Protein AF-A0A7K4CL40-F1 (afdb_monomer)

Sequence (79 aa):
FVKAQEAADEQHKEFIRTQREVRDFEKVIVGLKKKNRDIKEDRAKEVAKREAEEILTHFRQGEKLNTADLLRLQRAGLV

Structure (mmCIF, N/CA/C/O backbone):
data_AF-A0A7K4CL40-F1
#
_entry.id   AF-A0A7K4CL40-F1
#
loop_
_atom_site.group_PDB
_atom_site.id
_atom_site.type_symbol
_atom_site.label_atom_id
_atom_site.label_alt_id
_atom_site.label_comp_id
_atom_site.label_asym_id
_atom_site.label_entity_id
_atom_site.label_seq_id
_atom_site.pdbx_PDB_ins_code
_atom_site.Cartn_x
_atom_site.Cartn_y
_atom_site.Cartn_z
_atom_site.occupancy
_atom_site.B_iso_or_equiv
_atom_site.auth_seq_id
_atom_site.auth_comp_id
_atom_site.auth_asym_id
_atom_site.auth_atom_id
_atom_site.pdbx_PDB_model_num
ATOM 1 N N . PHE A 1 1 ? 29.999 5.023 -42.537 1.00 65.31 1 PHE A N 1
ATOM 2 C CA . PHE A 1 1 ? 28.543 5.249 -42.484 1.00 65.31 1 PHE A CA 1
ATOM 3 C C . PHE A 1 1 ? 27.822 4.022 -41.930 1.00 65.31 1 PHE A C 1
ATOM 5 O O . PHE A 1 1 ? 27.315 4.117 -40.827 1.00 65.31 1 PHE A O 1
ATOM 12 N N . VAL A 1 2 ? 27.912 2.852 -42.579 1.00 76.94 2 VAL A N 1
ATOM 13 C CA . VAL A 1 2 ? 27.257 1.601 -42.122 1.00 76.94 2 VAL A CA 1
ATOM 14 C C . VAL A 1 2 ? 27.662 1.174 -40.701 1.00 76.94 2 VAL A C 1
ATOM 16 O O . VAL A 1 2 ? 26.801 1.037 -39.848 1.00 76.94 2 VAL A O 1
ATOM 19 N N . LYS A 1 3 ? 28.965 1.107 -40.388 1.00 74.75 3 LYS A N 1
ATOM 20 C CA . LYS A 1 3 ? 29.444 0.745 -39.033 1.00 74.75 3 LYS A CA 1
ATOM 21 C C . LYS A 1 3 ? 28.977 1.693 -37.920 1.00 74.75 3 LYS A C 1
ATOM 23 O O . LYS A 1 3 ? 28.805 1.281 -36.782 1.00 74.75 3 LYS A O 1
ATOM 28 N N . ALA A 1 4 ? 28.804 2.976 -38.242 1.00 77.06 4 ALA A N 1
ATOM 29 C CA . ALA A 1 4 ? 28.314 3.959 -37.278 1.00 77.06 4 ALA A CA 1
ATOM 30 C C . ALA A 1 4 ? 26.801 3.810 -37.053 1.00 77.06 4 ALA A C 1
ATOM 32 O O . ALA A 1 4 ? 26.318 4.045 -35.952 1.00 77.06 4 ALA A O 1
ATOM 33 N N . GLN A 1 5 ? 26.072 3.388 -38.087 1.00 80.94 5 GLN A N 1
ATOM 34 C CA . GLN A 1 5 ? 24.643 3.109 -38.021 1.00 80.94 5 GLN A CA 1
ATOM 35 C C . GLN A 1 5 ? 24.360 1.816 -37.242 1.00 80.94 5 GLN A C 1
ATOM 37 O O . GLN A 1 5 ? 23.509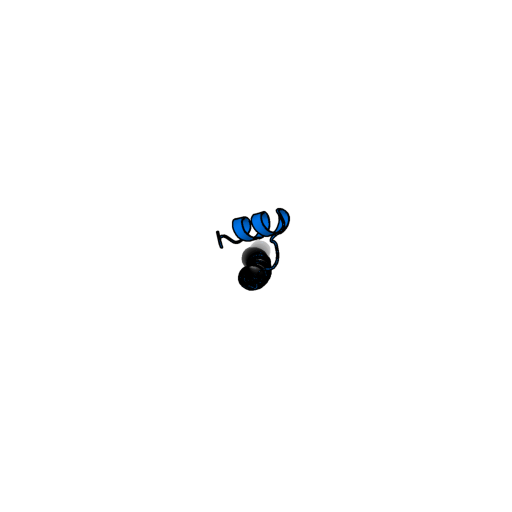 1.817 -36.365 1.00 80.94 5 GLN A O 1
ATOM 42 N N . GLU A 1 6 ? 25.144 0.758 -37.469 1.00 83.19 6 GLU A N 1
ATOM 43 C CA . GLU A 1 6 ? 25.058 -0.495 -36.701 1.00 83.19 6 GLU A CA 1
ATOM 44 C C . GLU A 1 6 ? 25.330 -0.271 -35.208 1.00 83.19 6 GLU A C 1
ATOM 46 O O . GLU A 1 6 ? 24.572 -0.751 -34.366 1.00 83.19 6 GLU A O 1
ATOM 51 N N . ALA A 1 7 ? 26.358 0.518 -34.875 1.00 85.19 7 ALA A N 1
ATOM 52 C CA . ALA A 1 7 ? 26.654 0.878 -33.490 1.00 85.19 7 ALA A CA 1
ATOM 53 C C . ALA A 1 7 ? 25.521 1.703 -32.853 1.00 85.19 7 ALA A C 1
ATOM 55 O O . ALA A 1 7 ? 25.172 1.487 -31.694 1.00 85.19 7 ALA A O 1
ATOM 56 N N . ALA A 1 8 ? 24.916 2.630 -33.602 1.00 87.62 8 ALA A N 1
ATOM 57 C CA . ALA A 1 8 ? 23.773 3.400 -33.117 1.00 87.62 8 ALA A CA 1
ATOM 58 C C . ALA A 1 8 ? 22.539 2.512 -32.876 1.00 87.62 8 ALA A C 1
ATOM 60 O O . ALA A 1 8 ? 21.875 2.657 -31.849 1.00 87.62 8 ALA A O 1
ATOM 61 N N . ASP A 1 9 ? 22.263 1.563 -33.772 1.00 89.25 9 ASP A N 1
ATOM 62 C CA . ASP A 1 9 ? 21.146 0.624 -33.644 1.00 89.25 9 ASP A CA 1
ATOM 63 C C . ASP A 1 9 ? 21.336 -0.346 -32.470 1.00 89.25 9 ASP A C 1
ATOM 65 O O . ASP A 1 9 ? 20.372 -0.686 -31.780 1.00 89.25 9 ASP A O 1
ATOM 69 N N . GLU A 1 10 ? 22.569 -0.779 -32.205 1.00 89.12 10 GLU A N 1
ATOM 70 C CA . GLU A 1 10 ? 22.905 -1.611 -31.047 1.00 89.12 10 GLU A CA 1
ATOM 71 C C . GLU A 1 10 ? 22.657 -0.862 -29.732 1.00 89.12 10 GLU A C 1
ATOM 73 O O . GLU A 1 10 ? 21.938 -1.356 -28.861 1.00 89.12 10 GLU A O 1
ATOM 78 N N . GLN A 1 11 ? 23.145 0.377 -29.622 1.00 86.81 11 GLN A N 1
ATOM 79 C CA . GLN A 1 11 ? 22.891 1.217 -28.448 1.00 86.81 11 GLN A CA 1
ATOM 80 C C . GLN A 1 11 ? 21.401 1.536 -28.281 1.00 86.81 11 GLN A C 1
ATOM 82 O O . GLN A 1 11 ? 20.889 1.557 -27.161 1.00 86.81 11 GLN A O 1
ATOM 87 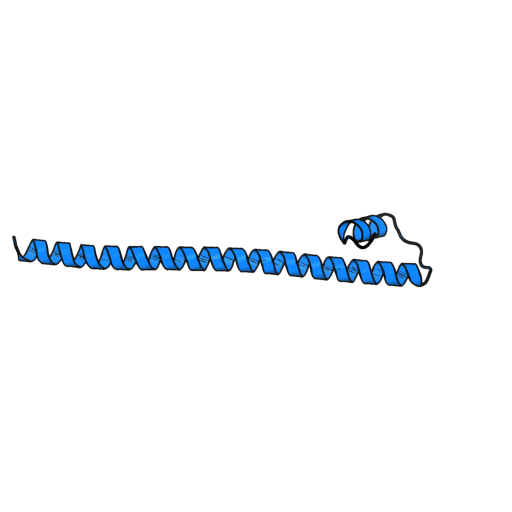N N . HIS A 1 12 ? 20.670 1.735 -29.380 1.00 91.25 12 HIS A N 1
ATOM 88 C CA . HIS A 1 12 ? 19.231 1.969 -29.325 1.00 91.25 12 HIS A CA 1
ATOM 89 C C . HIS A 1 12 ? 18.461 0.741 -28.816 1.00 91.25 12 HIS A C 1
ATOM 91 O O . HIS A 1 12 ? 17.547 0.878 -27.998 1.00 91.25 12 HIS A O 1
ATOM 97 N N . LYS A 1 13 ? 18.850 -0.468 -29.238 1.00 90.75 13 LYS A N 1
ATOM 98 C CA . LYS A 1 13 ? 18.264 -1.722 -28.736 1.00 90.75 13 LYS A CA 1
ATOM 99 C C . LYS A 1 13 ? 18.529 -1.913 -27.247 1.00 90.75 13 LYS A C 1
ATOM 101 O O . LYS A 1 13 ? 17.592 -2.214 -26.506 1.00 90.75 13 LYS A O 1
ATOM 106 N N . GLU A 1 14 ? 19.761 -1.683 -26.803 1.00 91.56 14 GLU A N 1
ATOM 107 C CA . GLU A 1 14 ? 20.125 -1.780 -25.385 1.00 91.56 14 GLU A CA 1
ATOM 108 C C . GLU A 1 14 ? 19.395 -0.730 -24.537 1.00 91.56 14 GLU A C 1
ATOM 110 O O . GLU A 1 14 ? 18.887 -1.040 -23.454 1.00 91.56 14 GLU A O 1
ATOM 115 N N . PHE A 1 15 ? 19.233 0.488 -25.057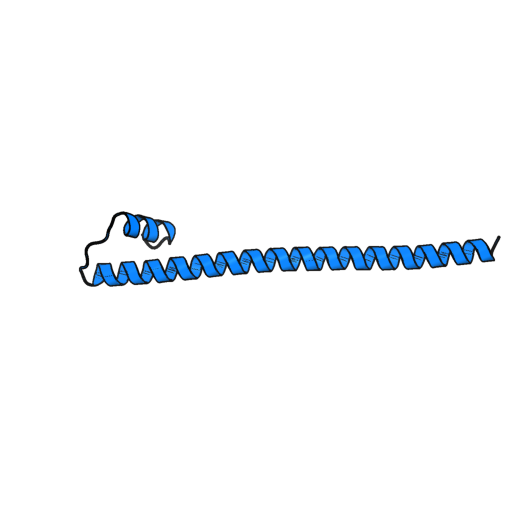 1.00 93.06 15 PHE A N 1
ATOM 116 C CA . PHE A 1 15 ? 18.439 1.530 -24.413 1.00 93.06 15 PHE A CA 1
ATOM 117 C C . PHE A 1 15 ? 16.971 1.118 -24.259 1.00 93.06 15 PHE A C 1
ATOM 119 O O . PHE A 1 15 ? 16.418 1.217 -23.164 1.00 93.06 15 PHE A O 1
ATOM 126 N N . ILE A 1 16 ? 16.336 0.608 -25.322 1.00 92.75 16 ILE A N 1
ATOM 127 C CA . ILE A 1 16 ? 14.948 0.125 -25.257 1.00 92.75 16 ILE A CA 1
ATOM 128 C C . ILE A 1 16 ? 14.823 -1.027 -24.255 1.00 92.75 16 ILE A C 1
ATOM 130 O O . ILE A 1 16 ? 13.845 -1.075 -23.505 1.00 92.75 16 ILE A O 1
ATOM 134 N N . ARG A 1 17 ? 15.791 -1.952 -24.224 1.00 93.94 17 ARG A N 1
ATOM 135 C CA . ARG A 1 17 ? 15.791 -3.069 -23.272 1.00 93.94 17 ARG A CA 1
ATOM 136 C C . ARG A 1 17 ? 15.824 -2.553 -21.838 1.00 93.94 17 ARG A C 1
ATOM 138 O O . ARG A 1 17 ? 14.926 -2.861 -21.057 1.00 93.94 17 ARG A O 1
ATOM 145 N N . THR A 1 18 ? 16.778 -1.679 -21.543 1.00 91.38 18 THR A N 1
ATOM 146 C CA . THR A 1 18 ? 16.947 -1.074 -20.217 1.00 91.38 18 THR A CA 1
ATOM 147 C C . THR A 1 18 ? 15.713 -0.266 -19.818 1.00 91.38 18 THR A C 1
ATOM 149 O O . THR A 1 18 ? 15.229 -0.367 -18.695 1.00 91.38 18 THR A O 1
ATOM 152 N N . GLN A 1 19 ? 15.124 0.488 -20.749 1.00 93.44 19 GLN A N 1
ATOM 153 C CA . GLN A 1 19 ? 13.902 1.250 -20.500 1.00 93.44 19 GLN A CA 1
ATOM 154 C C . GLN A 1 19 ? 12.715 0.345 -20.132 1.00 93.44 19 GLN A C 1
ATOM 156 O O . GLN A 1 19 ? 11.906 0.708 -19.274 1.00 93.44 19 GLN A O 1
ATOM 161 N N . ARG A 1 20 ? 12.589 -0.826 -20.769 1.00 93.44 20 ARG A N 1
ATOM 162 C CA . ARG A 1 20 ? 11.554 -1.814 -20.423 1.00 93.44 20 ARG A CA 1
ATOM 163 C C . ARG A 1 20 ? 11.790 -2.399 -19.035 1.00 93.44 20 ARG A C 1
ATOM 165 O O . ARG A 1 20 ? 10.859 -2.408 -18.236 1.00 93.44 20 ARG A O 1
ATOM 172 N N . GLU A 1 21 ? 13.025 -2.796 -18.736 1.00 93.44 21 GLU A N 1
ATOM 173 C CA . GLU A 1 21 ? 13.409 -3.323 -17.422 1.00 93.44 21 GLU A CA 1
ATOM 174 C C . GLU A 1 21 ? 13.093 -2.315 -16.304 1.00 93.44 21 GLU A C 1
ATOM 176 O O . GLU A 1 21 ? 12.445 -2.669 -15.320 1.00 93.44 21 GLU A O 1
ATOM 181 N N . VAL A 1 22 ? 13.435 -1.033 -16.489 1.00 93.88 22 VAL A N 1
ATOM 182 C CA . VAL A 1 22 ? 13.111 0.043 -15.533 1.00 93.88 22 VAL A CA 1
ATOM 183 C C . VAL A 1 22 ? 11.604 0.140 -15.283 1.00 93.88 22 VAL A C 1
ATOM 185 O O . VAL A 1 22 ? 11.177 0.172 -14.130 1.00 93.88 22 VAL A O 1
ATOM 188 N N . ARG A 1 23 ? 10.780 0.133 -16.339 1.00 94.12 23 ARG A N 1
ATOM 189 C CA . ARG A 1 23 ? 9.314 0.188 -16.195 1.00 94.12 23 ARG A CA 1
ATOM 190 C C . ARG A 1 23 ? 8.752 -1.023 -15.460 1.00 94.12 23 ARG A C 1
ATOM 192 O O . ARG A 1 23 ? 7.782 -0.894 -14.712 1.00 94.12 23 ARG A O 1
ATOM 199 N N . ASP A 1 24 ? 9.319 -2.203 -15.676 1.00 93.69 24 ASP A N 1
ATOM 200 C CA . ASP A 1 24 ? 8.870 -3.406 -14.983 1.00 93.69 24 ASP A CA 1
ATOM 201 C C . ASP A 1 24 ? 9.283 -3.388 -13.506 1.00 93.69 24 ASP A C 1
ATOM 203 O O . ASP A 1 24 ? 8.461 -3.714 -12.644 1.00 93.69 24 ASP A O 1
ATOM 207 N N . PHE A 1 25 ? 10.476 -2.882 -13.178 1.00 93.75 25 PHE A N 1
ATOM 208 C CA . PHE A 1 25 ? 10.858 -2.628 -11.787 1.00 93.75 25 PHE A CA 1
ATOM 209 C C . PHE A 1 25 ? 9.949 -1.596 -11.112 1.00 93.75 25 PHE A C 1
ATOM 211 O O . PHE A 1 25 ? 9.520 -1.823 -9.980 1.00 93.75 25 PHE A O 1
ATOM 218 N N . GLU A 1 26 ? 9.578 -0.508 -11.790 1.00 92.38 26 GLU A N 1
ATOM 219 C CA . GLU A 1 26 ? 8.617 0.467 -11.257 1.00 92.38 26 GLU A CA 1
ATOM 220 C C . GLU A 1 26 ? 7.275 -0.188 -10.906 1.00 92.38 26 GLU A C 1
ATOM 222 O O . GLU A 1 26 ? 6.758 0.018 -9.804 1.00 92.38 26 GLU A O 1
ATOM 227 N N . LYS A 1 27 ? 6.73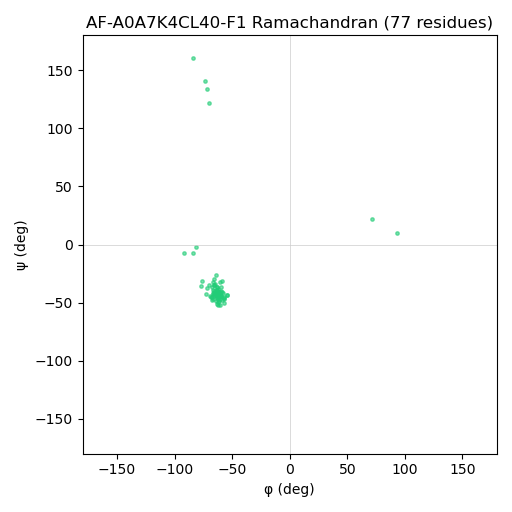2 -1.040 -11.788 1.00 92.88 27 LYS A N 1
ATOM 228 C CA . LYS A 1 27 ? 5.491 -1.787 -11.512 1.00 92.88 27 LYS A CA 1
ATOM 229 C C . LYS A 1 27 ? 5.628 -2.682 -10.283 1.00 92.88 27 LYS A C 1
ATOM 231 O O . LYS A 1 27 ? 4.724 -2.706 -9.445 1.00 92.88 27 LYS A O 1
ATOM 236 N N . VAL A 1 28 ? 6.746 -3.398 -10.153 1.00 93.44 28 VAL A N 1
ATOM 237 C CA . VAL A 1 28 ? 7.014 -4.260 -8.992 1.00 93.44 28 VAL A CA 1
ATOM 238 C C . VAL A 1 28 ? 7.098 -3.430 -7.713 1.00 93.44 28 VAL A C 1
ATOM 240 O O . VAL A 1 28 ? 6.465 -3.781 -6.718 1.00 93.44 28 VAL A O 1
ATOM 243 N N . ILE A 1 29 ? 7.803 -2.297 -7.733 1.00 90.88 29 ILE A N 1
ATOM 244 C CA . ILE A 1 29 ? 7.933 -1.402 -6.576 1.00 90.88 29 ILE A CA 1
ATOM 245 C C . ILE A 1 29 ? 6.565 -0.855 -6.156 1.00 90.88 29 ILE A C 1
ATOM 247 O O . ILE A 1 29 ? 6.240 -0.861 -4.966 1.00 90.88 29 ILE A O 1
ATOM 251 N N . VAL A 1 30 ? 5.743 -0.405 -7.107 1.00 91.38 30 VAL A N 1
ATOM 252 C CA . VAL A 1 30 ? 4.383 0.078 -6.821 1.00 91.38 30 VAL A CA 1
ATOM 253 C C . VAL A 1 30 ? 3.523 -1.047 -6.242 1.00 91.38 30 VAL A C 1
ATOM 255 O O . VAL A 1 30 ? 2.850 -0.844 -5.228 1.00 91.38 30 VAL A O 1
ATOM 258 N N . GLY A 1 31 ? 3.595 -2.248 -6.822 1.00 89.94 31 GLY A N 1
ATOM 259 C CA . GLY A 1 31 ? 2.897 -3.430 -6.319 1.00 89.94 31 GLY A CA 1
ATOM 260 C C . GLY A 1 31 ? 3.301 -3.798 -4.889 1.00 89.94 31 GLY A C 1
ATOM 261 O O . GLY A 1 31 ? 2.437 -4.049 -4.049 1.00 89.94 31 GLY A O 1
ATOM 262 N N . LEU A 1 32 ? 4.599 -3.768 -4.577 1.00 88.06 32 LEU A N 1
ATOM 263 C CA . LEU A 1 32 ? 5.124 -4.034 -3.235 1.00 88.06 32 LEU A CA 1
ATOM 264 C C . LEU A 1 32 ? 4.703 -2.962 -2.225 1.00 88.06 32 LEU A C 1
ATOM 266 O O . LEU A 1 32 ? 4.294 -3.297 -1.114 1.00 88.06 32 LEU A O 1
ATOM 270 N N . LYS A 1 33 ? 4.755 -1.678 -2.600 1.00 85.75 33 LYS A N 1
ATOM 271 C CA . LYS A 1 33 ? 4.291 -0.581 -1.736 1.00 85.75 33 LYS A CA 1
ATOM 272 C C . LYS A 1 33 ? 2.807 -0.717 -1.406 1.00 85.75 33 LYS A C 1
ATOM 274 O O . LYS A 1 33 ? 2.440 -0.543 -0.246 1.00 85.75 33 LYS A O 1
ATOM 279 N N . LYS A 1 34 ? 1.976 -1.064 -2.396 1.00 86.06 34 LYS A N 1
ATOM 280 C CA . LYS A 1 34 ? 0.543 -1.301 -2.190 1.00 86.06 34 LYS A CA 1
ATOM 281 C C . LYS A 1 34 ? 0.309 -2.475 -1.237 1.00 86.06 34 LYS A C 1
ATOM 283 O O . LYS A 1 34 ? -0.302 -2.274 -0.197 1.00 86.06 34 LYS A O 1
ATOM 288 N N . LYS A 1 35 ? 0.919 -3.638 -1.502 1.00 85.00 35 LYS A N 1
ATOM 289 C CA . LYS A 1 35 ? 0.827 -4.812 -0.612 1.00 85.00 35 LYS A CA 1
ATOM 290 C C . LYS A 1 35 ? 1.252 -4.497 0.823 1.00 85.00 35 LYS A C 1
ATOM 292 O O . LYS A 1 35 ? 0.578 -4.896 1.761 1.00 85.00 35 LYS A O 1
ATOM 297 N N . ASN A 1 36 ? 2.346 -3.759 1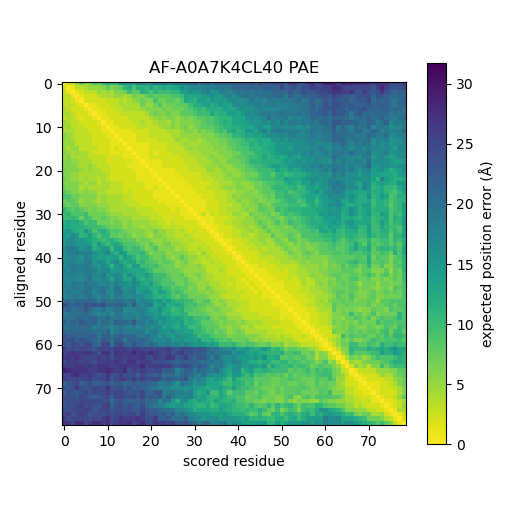.010 1.00 82.56 36 ASN A N 1
ATOM 298 C CA . ASN A 1 36 ? 2.803 -3.376 2.347 1.00 82.56 36 ASN A CA 1
ATOM 299 C C . ASN A 1 36 ? 1.832 -2.436 3.069 1.00 82.56 36 ASN A C 1
ATOM 301 O O . ASN A 1 36 ? 1.716 -2.514 4.291 1.00 82.56 36 ASN A O 1
ATOM 305 N N . ARG A 1 37 ? 1.162 -1.533 2.346 1.00 82.31 37 ARG A N 1
ATOM 306 C CA . ARG A 1 37 ? 0.122 -0.679 2.926 1.00 82.31 37 ARG A CA 1
ATOM 307 C C . ARG A 1 37 ? -1.087 -1.513 3.340 1.00 82.31 37 ARG A C 1
ATOM 309 O O . ARG A 1 37 ? -1.517 -1.380 4.480 1.00 82.31 37 ARG A O 1
ATOM 316 N N . ASP A 1 38 ? -1.550 -2.393 2.459 1.00 83.19 38 ASP A N 1
ATOM 317 C CA . ASP A 1 38 ? -2.710 -3.252 2.701 1.00 83.19 38 ASP A CA 1
ATOM 318 C C . ASP A 1 38 ? -2.458 -4.166 3.917 1.00 83.19 38 ASP A C 1
ATOM 320 O O . ASP A 1 38 ? -3.239 -4.165 4.859 1.00 83.19 38 ASP A O 1
ATOM 324 N N . ILE A 1 39 ? -1.288 -4.819 3.999 1.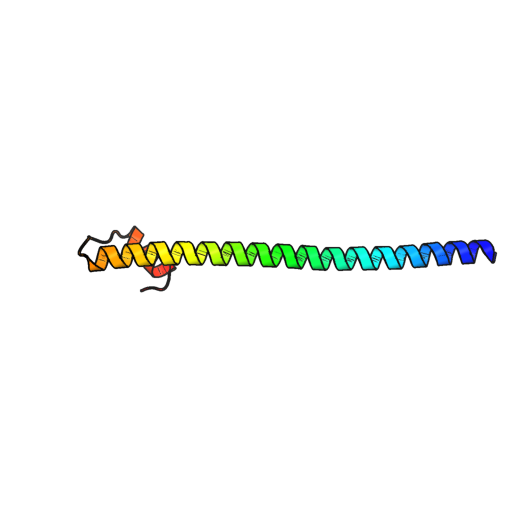00 84.50 39 ILE A N 1
ATOM 325 C CA . ILE A 1 39 ? -0.905 -5.658 5.153 1.00 84.50 39 ILE A CA 1
ATOM 326 C C . ILE A 1 39 ? -0.872 -4.859 6.463 1.00 84.50 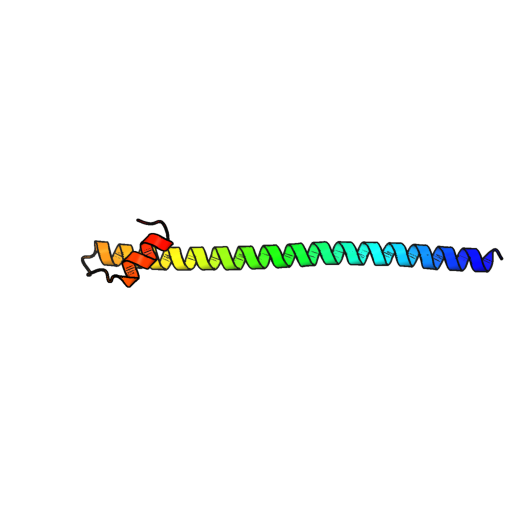39 ILE A C 1
ATOM 328 O O . ILE A 1 39 ? -1.263 -5.368 7.515 1.00 84.50 39 ILE A O 1
ATOM 332 N N . LYS A 1 40 ? -0.367 -3.618 6.439 1.00 80.31 40 LYS A N 1
ATOM 333 C CA . LYS A 1 40 ? -0.343 -2.765 7.637 1.00 80.31 40 LYS A CA 1
ATOM 334 C C . LYS A 1 40 ? -1.752 -2.383 8.074 1.00 80.31 40 LYS A C 1
ATOM 336 O O . LYS A 1 40 ? -2.025 -2.386 9.271 1.00 80.31 40 LYS A O 1
ATOM 341 N N . GLU A 1 41 ? -2.617 -2.057 7.121 1.00 81.38 41 GLU A N 1
ATOM 342 C CA . GLU A 1 41 ? -4.009 -1.709 7.388 1.00 81.38 41 GLU A CA 1
ATOM 343 C C . GLU A 1 41 ? -4.788 -2.912 7.930 1.00 81.38 41 GLU A C 1
ATOM 345 O O . GLU A 1 41 ? -5.476 -2.782 8.940 1.00 81.38 41 GLU A O 1
ATOM 350 N N . ASP A 1 42 ? -4.610 -4.092 7.338 1.00 81.81 42 ASP A N 1
ATOM 351 C CA . ASP A 1 42 ? -5.254 -5.329 7.783 1.00 81.81 42 ASP A CA 1
ATOM 352 C C . ASP A 1 42 ? -4.795 -5.730 9.186 1.00 81.81 42 ASP A C 1
ATOM 354 O O . ASP A 1 42 ? -5.624 -6.038 10.039 1.00 81.81 42 ASP A O 1
ATOM 358 N N . ARG A 1 43 ? -3.491 -5.635 9.481 1.00 83.00 43 ARG A N 1
ATOM 359 C CA . ARG A 1 43 ? -2.983 -5.869 10.843 1.00 83.00 43 ARG A CA 1
ATOM 360 C C . ARG A 1 43 ? -3.552 -4.872 11.847 1.00 83.00 43 ARG A C 1
ATOM 362 O O . ARG A 1 43 ? -3.919 -5.273 12.945 1.00 83.00 43 ARG A O 1
ATOM 369 N N . ALA A 1 44 ? -3.633 -3.589 11.493 1.00 80.19 44 ALA A N 1
ATOM 370 C CA . ALA A 1 44 ? -4.217 -2.581 12.374 1.00 80.19 44 ALA A CA 1
ATOM 371 C C . ALA A 1 44 ? -5.707 -2.856 12.639 1.00 80.19 44 ALA A C 1
ATOM 373 O O . ALA A 1 44 ? -6.157 -2.726 13.776 1.00 80.19 44 ALA A O 1
ATOM 374 N N . LYS A 1 45 ? -6.455 -3.293 11.617 1.00 80.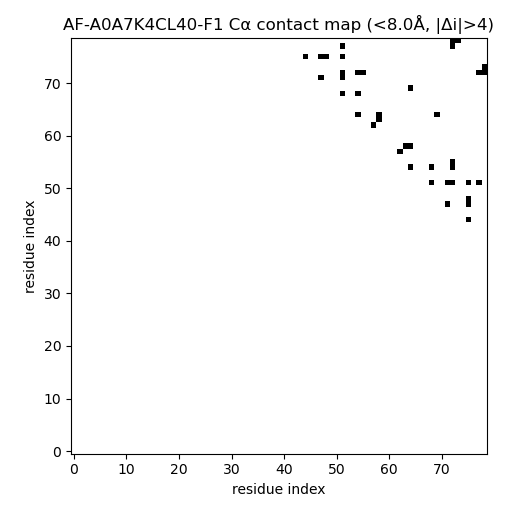44 45 LYS A N 1
ATOM 375 C CA . LYS A 1 45 ? -7.857 -3.707 11.752 1.00 80.44 45 LYS A CA 1
ATOM 376 C C . LYS A 1 45 ? -8.009 -4.953 12.621 1.00 80.44 45 LYS A C 1
ATOM 378 O O . LYS A 1 45 ? -8.887 -4.972 13.475 1.00 80.44 45 LYS A O 1
ATOM 383 N N . GLU A 1 46 ? -7.162 -5.967 12.445 1.00 83.69 46 GLU A N 1
ATOM 384 C CA . GLU A 1 46 ? -7.199 -7.173 13.281 1.00 83.69 46 GLU A CA 1
ATOM 385 C C . GLU A 1 46 ? -6.907 -6.870 14.751 1.00 83.69 46 GLU A C 1
ATOM 387 O O . GLU A 1 46 ? -7.618 -7.364 15.624 1.00 83.69 46 GLU A O 1
ATOM 392 N N . VAL A 1 47 ? -5.896 -6.042 15.033 1.00 83.69 47 VAL A N 1
ATOM 393 C CA . VAL A 1 47 ? -5.575 -5.631 16.408 1.00 83.69 47 VAL A CA 1
ATOM 394 C C . VAL A 1 47 ? -6.743 -4.859 17.015 1.00 83.69 47 VAL A C 1
ATOM 396 O O . VAL A 1 47 ? -7.216 -5.231 18.084 1.00 83.69 47 VAL A O 1
ATOM 399 N N . ALA A 1 48 ? -7.280 -3.865 16.301 1.00 78.56 48 ALA A N 1
ATOM 400 C CA . ALA A 1 48 ? -8.430 -3.096 16.771 1.00 78.56 48 ALA A CA 1
ATOM 401 C C . ALA A 1 48 ? -9.667 -3.978 17.021 1.00 78.56 48 ALA A C 1
ATOM 403 O O . ALA A 1 48 ? -10.406 -3.750 17.977 1.00 78.56 48 ALA A O 1
ATOM 404 N N . LYS A 1 49 ? -9.886 -5.002 16.187 1.00 80.94 49 LYS A N 1
ATOM 405 C CA . LYS A 1 49 ? -10.987 -5.954 16.361 1.00 80.94 49 LYS A CA 1
ATOM 406 C C . LYS A 1 49 ? -10.795 -6.826 17.602 1.00 80.94 49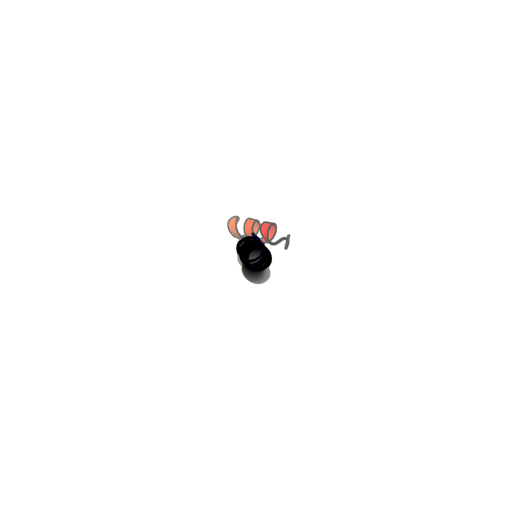 LYS A C 1
ATOM 408 O O . LYS A 1 49 ? -11.742 -6.975 18.365 1.00 80.94 49 LYS A O 1
ATOM 413 N N . ARG A 1 50 ? -9.589 -7.357 17.835 1.00 83.75 50 ARG A N 1
ATOM 414 C CA . ARG A 1 50 ? -9.287 -8.157 19.036 1.00 83.75 50 ARG A CA 1
ATOM 415 C C . ARG A 1 50 ? -9.439 -7.343 20.315 1.00 83.75 50 ARG A C 1
ATOM 417 O O . ARG A 1 50 ? -10.114 -7.792 21.230 1.00 83.75 50 ARG A O 1
ATOM 424 N N . GLU A 1 51 ? -8.888 -6.130 20.346 1.00 79.50 51 GLU A N 1
ATOM 425 C CA . GLU A 1 51 ? -9.035 -5.226 21.495 1.00 79.50 51 GLU A CA 1
ATOM 426 C C . GLU A 1 51 ? -10.514 -4.938 21.788 1.00 79.50 51 GLU A C 1
ATOM 428 O O . GLU A 1 51 ? -10.949 -4.941 22.938 1.00 79.50 51 GLU A O 1
ATOM 433 N N . ALA A 1 52 ? -11.317 -4.728 20.745 1.00 77.81 52 ALA A N 1
ATOM 434 C CA . ALA A 1 52 ? -12.742 -4.491 20.902 1.00 77.81 52 ALA A CA 1
ATOM 435 C C . ALA A 1 52 ? -13.519 -5.749 21.350 1.00 77.81 52 ALA A C 1
ATOM 437 O O . ALA A 1 52 ? -14.457 -5.633 22.138 1.00 77.81 52 ALA A O 1
ATOM 438 N N . GLU A 1 53 ? -13.128 -6.948 20.910 1.00 80.12 53 GLU A N 1
ATOM 439 C CA . GLU A 1 53 ? -13.690 -8.224 21.382 1.00 80.12 53 GLU A CA 1
ATOM 440 C C . GLU A 1 53 ? -13.355 -8.498 22.858 1.00 80.12 53 GLU A C 1
ATOM 442 O O . GLU A 1 53 ? -14.221 -8.957 23.610 1.00 80.12 53 GLU A O 1
ATOM 447 N N . GLU A 1 54 ? -12.138 -8.175 23.301 1.00 80.62 54 GLU A N 1
ATOM 448 C CA . GLU A 1 54 ? -11.736 -8.259 24.709 1.00 80.62 54 GLU A CA 1
ATOM 449 C C . GLU A 1 54 ? -12.571 -7.303 25.565 1.00 80.62 54 GLU A C 1
ATOM 451 O O . GLU A 1 54 ? -13.225 -7.738 26.514 1.00 80.62 54 GLU A O 1
ATOM 456 N N . ILE A 1 55 ? -12.655 -6.027 25.175 1.00 77.19 55 ILE A N 1
ATOM 457 C CA . ILE A 1 55 ? -13.490 -5.018 25.844 1.00 77.19 55 ILE A CA 1
ATOM 458 C C . ILE A 1 55 ? -14.953 -5.479 25.934 1.00 77.19 55 ILE A C 1
ATOM 460 O O . ILE A 1 55 ? -15.588 -5.350 26.983 1.00 77.19 55 ILE A O 1
ATOM 464 N N . LEU A 1 56 ? -15.503 -6.043 24.854 1.00 75.62 56 LEU A N 1
ATOM 465 C CA . LEU A 1 56 ? -16.869 -6.566 24.840 1.00 75.62 56 LEU A CA 1
ATOM 466 C C . LEU A 1 56 ? -17.035 -7.773 25.775 1.00 75.62 56 LEU A C 1
ATOM 468 O O . LEU A 1 56 ? -18.092 -7.949 26.382 1.00 75.62 56 LEU A O 1
ATOM 472 N N . THR A 1 57 ? -16.012 -8.614 25.899 1.00 81.19 57 THR A N 1
ATOM 473 C CA . THR A 1 57 ? -16.021 -9.766 26.808 1.00 81.19 57 THR A CA 1
ATOM 474 C C . THR A 1 57 ? -16.012 -9.305 28.264 1.00 81.19 57 THR A C 1
ATOM 476 O O . THR A 1 57 ? -16.850 -9.759 29.043 1.00 81.19 57 THR A O 1
ATOM 479 N N . HIS A 1 58 ? -15.158 -8.337 28.605 1.00 78.81 58 HIS A N 1
ATOM 480 C CA . HIS A 1 58 ? -15.125 -7.685 29.918 1.00 78.81 58 HIS A CA 1
ATOM 481 C C . HIS A 1 58 ? -16.463 -7.007 30.259 1.00 78.81 58 HIS A C 1
ATOM 483 O O . HIS A 1 58 ? -16.998 -7.179 31.357 1.00 78.81 58 HIS A O 1
ATOM 489 N N . PHE A 1 59 ? -17.091 -6.341 29.283 1.00 74.81 59 PHE A N 1
ATOM 490 C CA . PHE A 1 59 ? -18.438 -5.783 29.437 1.00 74.81 59 PHE A CA 1
ATOM 491 C C . PHE A 1 59 ? -19.483 -6.846 29.781 1.00 74.81 59 PHE A C 1
ATOM 493 O O . PHE A 1 59 ? -20.278 -6.676 30.705 1.00 74.81 59 PHE A O 1
ATOM 500 N N . ARG A 1 60 ? -19.481 -7.965 29.045 1.00 75.12 60 ARG A N 1
ATOM 501 C CA . ARG A 1 60 ? -20.407 -9.086 29.274 1.00 75.12 60 ARG A CA 1
ATOM 502 C C . ARG A 1 60 ? -20.199 -9.744 30.637 1.00 75.12 60 ARG A C 1
ATOM 504 O O . ARG A 1 60 ? -21.144 -10.316 31.171 1.00 75.12 60 ARG A O 1
ATOM 511 N N . GLN A 1 61 ? -18.995 -9.652 31.197 1.00 80.19 61 GLN A N 1
ATOM 512 C CA . GLN A 1 61 ? -18.661 -10.135 32.538 1.00 80.19 61 GLN A CA 1
ATOM 513 C C . GLN A 1 61 ? -19.064 -9.154 33.657 1.00 80.19 61 GLN A C 1
ATOM 515 O O . GLN A 1 61 ? -18.939 -9.492 34.831 1.00 80.19 61 GLN A O 1
ATOM 520 N N . GLY A 1 62 ? -19.613 -7.982 33.316 1.00 72.06 62 GLY A N 1
ATOM 521 C CA . GLY A 1 62 ? -20.148 -7.014 34.276 1.00 72.06 62 GLY A CA 1
ATOM 522 C C . GLY A 1 62 ? -19.159 -5.934 34.719 1.00 72.06 62 GLY A C 1
ATOM 523 O O . GLY A 1 62 ? -19.469 -5.172 35.638 1.00 72.06 62 GLY A O 1
ATOM 524 N N . GLU A 1 63 ? -17.990 -5.830 34.079 1.00 71.44 63 GLU A N 1
ATOM 525 C CA . GLU A 1 63 ? -17.060 -4.724 34.314 1.00 71.44 63 GLU A CA 1
ATOM 526 C C . GLU A 1 63 ? -17.577 -3.425 33.672 1.00 71.44 63 GLU A C 1
ATOM 528 O O . GLU A 1 63 ? -18.164 -3.414 32.586 1.00 71.44 63 GLU A O 1
ATOM 533 N N . LYS A 1 64 ? -17.389 -2.296 34.369 1.00 71.38 64 LYS A N 1
ATOM 534 C CA . LYS A 1 64 ? -17.844 -0.982 33.894 1.00 71.38 64 LYS A CA 1
ATOM 535 C C . LYS A 1 64 ? -17.006 -0.543 32.697 1.00 71.38 64 LYS A C 1
ATOM 537 O O . LYS A 1 64 ? -15.798 -0.370 32.826 1.00 71.38 64 LYS A O 1
ATOM 542 N N . LEU A 1 65 ? -17.661 -0.290 31.565 1.00 69.00 65 LEU A N 1
ATOM 543 C CA . LEU A 1 65 ? -16.998 0.258 30.387 1.00 69.00 65 LEU A CA 1
ATOM 544 C C . LEU A 1 65 ? -16.633 1.732 30.593 1.00 69.00 65 LEU A C 1
ATOM 546 O O . LEU A 1 65 ? -17.481 2.528 31.003 1.00 69.00 65 LEU A O 1
ATOM 550 N N . ASN A 1 66 ? -15.404 2.116 30.247 1.00 73.19 66 ASN A N 1
ATOM 551 C CA . ASN A 1 66 ? -15.030 3.525 30.190 1.00 73.19 66 ASN A CA 1
ATOM 552 C C . ASN A 1 66 ? -15.433 4.153 28.848 1.00 73.19 66 ASN A C 1
ATOM 554 O O . ASN A 1 66 ? -15.596 3.483 27.828 1.00 73.19 66 ASN A O 1
ATOM 558 N N . THR A 1 67 ? -15.521 5.483 28.806 1.00 70.50 67 THR A N 1
ATOM 559 C CA . THR A 1 67 ? -15.835 6.242 27.582 1.00 70.50 67 THR A CA 1
ATOM 560 C C . THR A 1 67 ? -14.824 5.985 26.459 1.00 70.50 67 THR A C 1
ATOM 562 O O . THR A 1 67 ? -15.181 5.989 25.284 1.00 70.50 67 THR A O 1
ATOM 565 N N . ALA A 1 68 ? -13.563 5.715 26.812 1.00 70.62 68 ALA A N 1
ATOM 566 C CA . ALA A 1 68 ? -12.521 5.328 25.862 1.00 70.62 68 ALA A CA 1
ATOM 567 C C . ALA A 1 68 ? -12.808 3.971 25.194 1.00 70.62 68 ALA A C 1
ATOM 569 O O . ALA A 1 68 ? -12.515 3.792 24.014 1.00 70.62 68 ALA A O 1
ATOM 570 N N . ASP A 1 69 ? -13.419 3.043 25.926 1.00 69.44 69 ASP A N 1
ATOM 571 C CA . ASP A 1 69 ? -13.732 1.696 25.455 1.00 69.44 69 ASP A CA 1
ATOM 572 C C . ASP A 1 69 ? -14.957 1.696 24.534 1.00 69.44 69 ASP A C 1
ATOM 574 O O . ASP A 1 69 ? -14.961 1.020 23.505 1.00 69.44 69 ASP A O 1
ATOM 578 N N . LEU A 1 70 ? -15.942 2.557 24.819 1.00 70.69 70 LEU A N 1
ATOM 579 C CA . LEU A 1 70 ? -17.073 2.818 23.920 1.00 70.69 70 LEU A CA 1
ATOM 580 C C . LEU A 1 70 ? -16.600 3.376 22.571 1.00 70.69 70 LEU A C 1
ATOM 582 O O . LEU A 1 70 ? -17.036 2.922 21.514 1.00 70.69 70 LEU A O 1
ATOM 586 N N . LEU A 1 71 ? -15.662 4.328 22.594 1.00 74.25 71 LEU A N 1
ATOM 587 C CA . LEU A 1 71 ? -15.100 4.914 21.374 1.00 74.25 71 LEU A CA 1
ATOM 588 C C . LEU A 1 71 ? -14.283 3.901 20.556 1.00 74.25 71 LEU A C 1
ATOM 590 O O . LEU A 1 71 ? -14.253 3.991 19.326 1.00 74.25 71 LEU A O 1
ATOM 594 N N . ARG A 1 72 ? -13.625 2.934 21.210 1.00 73.00 72 ARG A N 1
ATOM 595 C CA . ARG A 1 72 ? -12.919 1.834 20.528 1.00 73.00 72 ARG A CA 1
ATOM 596 C C . ARG A 1 72 ? -13.892 0.865 19.860 1.00 73.00 72 ARG A C 1
ATOM 598 O O . ARG A 1 72 ? -13.693 0.537 18.695 1.00 73.00 72 ARG A O 1
ATOM 605 N N . LEU A 1 73 ? -14.966 0.481 20.548 1.00 71.44 73 LEU A N 1
ATOM 606 C CA . LEU A 1 73 ? -16.019 -0.382 20.000 1.00 71.44 73 LEU A CA 1
ATOM 607 C C . LEU A 1 73 ? -16.713 0.237 18.779 1.00 71.44 73 LEU A C 1
ATOM 609 O O . LEU A 1 73 ? -16.871 -0.440 17.762 1.00 71.44 73 LEU A O 1
ATOM 613 N N . GLN A 1 74 ? -17.049 1.531 18.845 1.00 73.38 74 GLN A N 1
ATOM 614 C CA . GLN A 1 74 ? -17.642 2.264 17.722 1.00 73.38 74 GLN A CA 1
ATOM 615 C C . GLN A 1 74 ? -16.686 2.316 16.518 1.00 73.38 74 GLN A C 1
ATOM 617 O O . GLN A 1 74 ? -17.092 2.109 15.377 1.00 73.38 74 GLN A O 1
ATOM 622 N N . ARG A 1 75 ? -15.389 2.560 16.756 1.00 69.44 75 ARG A N 1
ATOM 623 C CA . ARG A 1 75 ? -14.366 2.547 15.693 1.00 69.44 75 ARG A CA 1
ATOM 624 C C . ARG A 1 75 ? -14.161 1.166 15.073 1.00 69.44 75 ARG A C 1
ATOM 626 O O . ARG A 1 75 ? -13.807 1.091 13.900 1.00 69.44 75 ARG A O 1
ATOM 633 N N . ALA A 1 76 ? -14.374 0.103 15.842 1.00 67.00 76 ALA A N 1
ATOM 634 C CA . ALA A 1 76 ? -14.283 -1.277 15.378 1.00 67.00 76 ALA A CA 1
ATOM 635 C C . ALA A 1 76 ? -15.574 -1.787 14.702 1.00 67.00 76 ALA A C 1
ATOM 637 O O . ALA A 1 76 ? -15.563 -2.880 14.139 1.00 67.00 76 ALA A O 1
ATOM 638 N N . GLY A 1 77 ? -16.670 -1.015 14.727 1.00 64.50 77 GLY A N 1
ATOM 639 C CA . GLY A 1 77 ? -17.955 -1.384 14.119 1.00 64.50 77 GLY A CA 1
ATOM 640 C C . GLY A 1 77 ? -18.709 -2.490 14.864 1.00 64.50 77 GLY A C 1
ATOM 641 O O . GLY A 1 77 ? -19.519 -3.191 14.262 1.00 64.50 77 GLY A O 1
ATOM 642 N N . LEU A 1 78 ? -18.414 -2.681 16.152 1.00 60.31 78 LEU A N 1
ATOM 643 C CA . LEU A 1 78 ? -19.053 -3.692 17.004 1.00 60.31 78 LEU A CA 1
ATOM 644 C C . LEU A 1 78 ? -20.289 -3.157 17.749 1.00 60.31 78 LEU A C 1
ATOM 646 O O . LEU A 1 78 ? -20.996 -3.946 18.377 1.00 60.31 78 LEU A O 1
ATOM 650 N N . VAL A 1 79 ? -20.551 -1.845 17.659 1.00 51.94 79 VAL A N 1
ATOM 651 C CA . VAL A 1 79 ? -21.756 -1.142 18.136 1.00 51.94 79 VAL A CA 1
ATOM 652 C C . VAL A 1 79 ? -22.067 0.017 17.195 1.00 51.94 79 VAL A C 1
ATOM 654 O O . VAL A 1 79 ? -21.093 0.665 16.743 1.00 51.94 79 VAL A O 1
#

Solvent-accessible surface area (backbone atoms only — not comparable to full-atom values): 4365 Å² total; per-residue (Å²): 110,68,73,61,50,53,53,49,52,50,52,49,50,53,48,53,51,52,54,51,52,52,54,52,50,50,52,50,52,53,52,50,55,49,51,55,49,51,53,53,52,51,50,53,49,52,51,46,42,50,55,34,51,50,54,51,49,44,44,75,73,69,48,86,80,51,75,71,53,54,53,44,26,46,72,55,67,79,97

pLDDT: mean 81.36, std 9.15, range [51.94, 94.12]

Radius of gyration: 27.93 Å; Cα contacts (8 Å, |Δi|>4): 20; chains: 1; bounding box: 51×16×77 Å

Secondary structure (DSSP, 8-state):
-HHHHHHHHHHHHHHHHHHHHHHHHHHHHHHHHHHHHHHHHHHHHHHHHHHHHHHHHHHHTTPPPPHHHHHHHHHHT--

Foldseek 3Di:
DVVVVVVVVVVVVVVVVVVVVVVVVVVVVVVVVVVVVVVVVVVVLVVLLVLLVVLVVCVVVPDDDDPVSVVSCVVNVVD

Mean predicted aligned error: 10.84 Å